Protein AF-A0A812SLV3-F1 (afdb_monomer_lite)

InterPro domains:
  IPR004223 Vitamin B12-dependent methionine synthase, activation domain [PF02965] (1-86)
  IPR004223 Vitamin B12-dependent methionine synthase, activation domain [PS50974] (1-106)
  IPR037010 Vitamin B12-dependent methionine synthase, activation domain superfamily [G3DSA:3.10.196.10] (1-118)
  IPR037010 Vitamin B12-dependent methionine synthase, activation domain superfamily [SSF56507] (2-100)
  IPR050554 Methionine Synthase/Corrinoid [PTHR4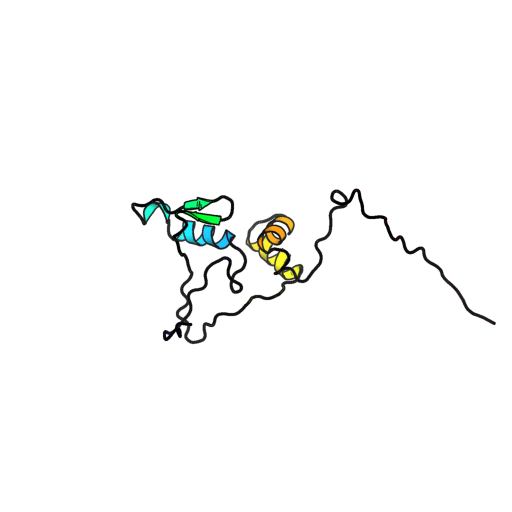5833] (1-103)

Foldseek 3Di:
DDPPPAAWDWDAACDQQHNFLCVVVVVCVVVVQCPPDPDGWDADPLRQTPPNPDDHTDTDRDRPHDDDGPFADEPVVQVVVCVVVVHDDNVVVCVRSDPRRHPDDDPDDPPPDPDDDDPPPDDDDDDDDD

Structure (mmCIF, N/CA/C/O backbone):
data_AF-A0A812SLV3-F1
#
_entry.id   AF-A0A812SLV3-F1
#
loop_
_atom_site.group_PDB
_atom_site.id
_atom_site.type_symbol
_atom_site.label_atom_id
_atom_site.label_alt_id
_atom_site.label_comp_id
_atom_site.label_asym_id
_atom_site.label_entity_id
_atom_site.label_seq_id
_atom_site.pdbx_PDB_ins_code
_atom_site.Cartn_x
_atom_site.Cartn_y
_atom_site.Cartn_z
_atom_site.occupancy
_atom_site.B_iso_or_equiv
_atom_site.auth_seq_id
_atom_site.auth_comp_id
_atom_site.auth_asym_id
_atom_site.auth_atom_id
_atom_site.pdbx_PDB_model_num
ATOM 1 N N . MET A 1 1 ? -1.854 -19.753 17.150 1.00 46.09 1 MET A N 1
ATOM 2 C CA . MET A 1 1 ? -2.304 -18.853 16.064 1.00 46.09 1 MET A CA 1
ATOM 3 C C . MET A 1 1 ? -3.826 -18.773 16.114 1.00 46.09 1 MET A C 1
ATOM 5 O O . MET A 1 1 ? -4.471 -19.814 16.058 1.00 46.09 1 MET A O 1
ATOM 9 N N . LEU A 1 2 ? -4.404 -17.586 16.323 1.00 58.12 2 LEU A N 1
ATOM 10 C CA . LEU A 1 2 ? -5.862 -17.408 16.372 1.00 58.12 2 LEU A CA 1
ATOM 11 C C . LEU A 1 2 ? -6.453 -17.700 14.984 1.00 58.12 2 LEU A C 1
ATOM 13 O O . LEU A 1 2 ? -6.059 -17.069 14.005 1.00 58.12 2 LEU A O 1
ATOM 17 N N . LYS A 1 3 ? -7.381 -18.660 14.881 1.00 68.00 3 LYS A N 1
ATOM 18 C CA . LYS A 1 3 ? -8.131 -18.887 13.638 1.00 68.00 3 LYS A CA 1
ATOM 19 C C . LYS A 1 3 ? -9.093 -17.719 13.440 1.00 68.00 3 LYS A C 1
ATOM 21 O O . LYS A 1 3 ? -9.999 -17.524 14.246 1.00 68.00 3 LYS A O 1
ATOM 26 N N . VAL A 1 4 ? -8.892 -16.957 12.372 1.00 66.25 4 VAL A N 1
ATOM 27 C CA . VAL A 1 4 ? -9.825 -15.926 11.913 1.00 66.25 4 VAL A CA 1
ATOM 28 C C . VAL A 1 4 ? -11.129 -16.617 11.497 1.00 66.25 4 VAL A C 1
ATOM 30 O O . VAL A 1 4 ? -11.176 -17.291 10.475 1.00 66.25 4 VAL A O 1
ATOM 33 N N . LYS A 1 5 ? -12.166 -16.521 12.340 1.00 79.25 5 LYS A N 1
ATOM 34 C CA . LYS A 1 5 ? -13.508 -17.092 12.115 1.00 79.25 5 LYS A CA 1
ATOM 35 C C . LYS A 1 5 ? -14.510 -15.997 11.728 1.00 79.25 5 LYS A C 1
ATOM 37 O O . LYS A 1 5 ? -15.531 -15.835 12.387 1.00 79.25 5 LYS A O 1
ATOM 42 N N . TYR A 1 6 ? -14.194 -15.200 10.716 1.00 87.19 6 TYR A N 1
ATOM 43 C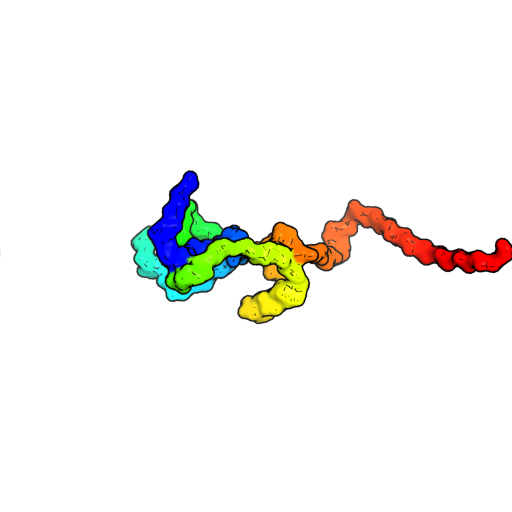 CA . TYR A 1 6 ? -15.122 -14.203 10.180 1.00 87.19 6 TYR A CA 1
ATOM 44 C C . TYR A 1 6 ? -14.968 -14.097 8.661 1.00 87.19 6 TYR A C 1
ATOM 46 O O . TYR A 1 6 ? -13.942 -14.493 8.110 1.00 87.19 6 TYR A O 1
ATOM 54 N N . GLN A 1 7 ? -16.008 -13.599 7.993 1.00 91.69 7 GLN A N 1
ATOM 55 C CA . GLN A 1 7 ? -16.000 -13.356 6.553 1.00 91.69 7 GLN A CA 1
ATOM 56 C C . GLN A 1 7 ? -15.191 -12.097 6.222 1.00 91.69 7 GLN A C 1
ATOM 58 O O . GLN A 1 7 ? -15.356 -11.067 6.874 1.00 91.69 7 GLN A O 1
ATOM 63 N N . GLY A 1 8 ? -14.374 -12.171 5.170 1.00 92.69 8 GLY A N 1
ATOM 64 C CA . GLY A 1 8 ? -13.577 -11.048 4.686 1.00 92.69 8 GLY A CA 1
ATOM 65 C C . GLY A 1 8 ? -12.165 -10.988 5.269 1.00 92.69 8 GLY A C 1
ATOM 66 O O . GLY A 1 8 ? -11.732 -11.866 6.017 1.00 92.69 8 GLY A O 1
ATOM 67 N N . ILE A 1 9 ? -11.428 -9.942 4.897 1.00 94.38 9 ILE A N 1
ATOM 68 C CA . ILE A 1 9 ? -10.037 -9.714 5.315 1.00 94.38 9 ILE A CA 1
ATOM 69 C C . ILE A 1 9 ? -9.802 -8.248 5.665 1.00 94.38 9 ILE A C 1
ATOM 71 O O . ILE A 1 9 ? -10.525 -7.359 5.212 1.00 94.38 9 ILE A O 1
ATOM 75 N N . ARG A 1 10 ? -8.743 -8.006 6.439 1.00 95.44 10 ARG A N 1
ATOM 76 C CA . ARG A 1 10 ? -8.260 -6.664 6.761 1.00 95.44 10 ARG A CA 1
ATOM 77 C C . ARG A 1 10 ? -6.759 -6.489 6.478 1.00 95.44 10 ARG A C 1
ATOM 79 O O . ARG A 1 10 ? -5.960 -6.598 7.409 1.00 95.44 10 ARG A O 1
ATOM 86 N N . PRO A 1 11 ? -6.325 -6.380 5.209 1.00 93.69 11 PRO A N 1
ATOM 87 C CA . PRO A 1 11 ? -4.923 -6.173 4.868 1.00 93.69 11 PRO A CA 1
ATOM 88 C C . PRO A 1 11 ? -4.464 -4.767 5.256 1.00 93.69 11 PRO A C 1
ATOM 90 O O . PRO A 1 11 ? -5.211 -3.796 5.156 1.00 93.69 11 PRO A O 1
ATOM 93 N N . ALA A 1 12 ? -3.213 -4.683 5.694 1.00 94.69 12 ALA A N 1
ATOM 94 C CA . ALA A 1 12 ? -2.562 -3.442 6.078 1.00 94.69 12 ALA A CA 1
ATOM 95 C C . ALA A 1 12 ? -1.397 -3.142 5.117 1.00 94.69 12 ALA A C 1
ATOM 97 O O . ALA A 1 12 ? -0.654 -4.073 4.779 1.00 94.69 12 ALA A O 1
ATOM 98 N N . PRO A 1 13 ? -1.181 -1.876 4.714 1.00 93.75 13 PRO A N 1
ATOM 99 C CA . PRO A 1 13 ? -0.026 -1.515 3.901 1.00 93.75 13 PRO A CA 1
ATOM 100 C C . PRO A 1 13 ? 1.308 -1.805 4.603 1.00 93.75 13 PRO A C 1
ATOM 102 O O . PRO A 1 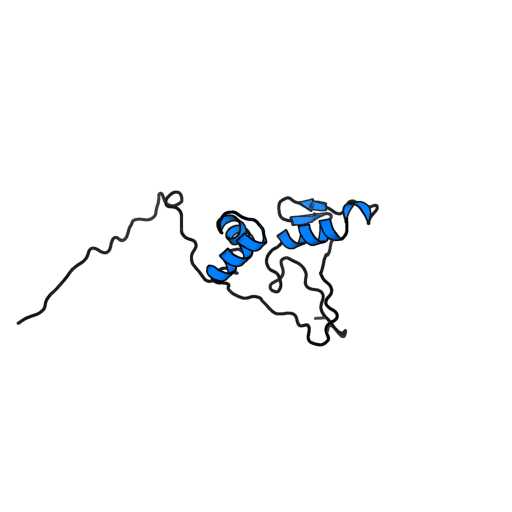13 ? 1.529 -1.423 5.760 1.00 93.75 13 PRO A O 1
ATOM 105 N N . GLY A 1 14 ? 2.224 -2.440 3.880 1.00 90.69 14 GLY A N 1
ATOM 106 C CA . GLY A 1 14 ? 3.490 -2.981 4.369 1.00 90.69 14 GLY A CA 1
ATOM 107 C C . GLY A 1 14 ? 3.545 -4.497 4.508 1.00 90.69 14 GLY A C 1
ATOM 108 O O . GLY A 1 14 ? 4.621 -5.057 4.692 1.00 90.69 14 GLY A O 1
ATOM 109 N N . TYR A 1 15 ? 2.399 -5.175 4.460 1.00 92.19 15 TYR A N 1
ATOM 110 C CA . TYR A 1 15 ? 2.350 -6.637 4.505 1.00 92.19 15 TYR A CA 1
ATOM 111 C C . TYR A 1 15 ? 2.536 -7.233 3.104 1.00 92.19 15 TYR A C 1
ATOM 113 O O . TYR A 1 15 ? 2.340 -6.534 2.114 1.00 92.19 15 TYR A O 1
ATOM 121 N N . PRO A 1 16 ? 2.830 -8.541 2.974 1.00 91.56 16 PRO A N 1
ATOM 122 C CA . PRO A 1 16 ? 3.043 -9.169 1.666 1.00 91.56 16 PRO A CA 1
ATOM 123 C C . PRO A 1 16 ? 1.884 -9.017 0.667 1.00 91.56 16 PRO A C 1
ATOM 125 O O . PRO A 1 16 ? 2.109 -9.117 -0.535 1.00 91.56 16 PRO A O 1
ATOM 128 N N . SER A 1 17 ? 0.655 -8.791 1.146 1.00 91.44 17 SER A N 1
ATOM 129 C CA . SER A 1 17 ? -0.521 -8.515 0.309 1.00 91.44 17 SER A CA 1
ATOM 130 C C . SER A 1 17 ? -0.551 -7.100 -0.269 1.00 91.44 17 SER A C 1
ATOM 132 O O . SER A 1 17 ? -1.262 -6.854 -1.235 1.00 91.44 17 SER A O 1
ATOM 134 N N . GLN A 1 18 ? 0.177 -6.163 0.340 1.00 90.25 18 GLN A N 1
ATOM 135 C CA . GLN A 1 18 ? 0.255 -4.762 -0.062 1.00 90.25 18 GLN A CA 1
ATOM 136 C C . GLN A 1 18 ? 1.602 -4.189 0.414 1.00 90.25 18 GLN A C 1
ATOM 138 O O . GLN A 1 18 ? 1.646 -3.555 1.465 1.00 90.25 18 GLN A O 1
ATOM 143 N N . PRO A 1 19 ? 2.713 -4.449 -0.296 1.00 93.12 19 PRO A N 1
ATOM 144 C CA . PRO A 1 19 ? 4.058 -4.163 0.213 1.00 93.12 19 PRO A CA 1
ATOM 145 C C . PRO A 1 19 ? 4.388 -2.665 0.304 1.00 93.12 19 PRO A C 1
ATOM 147 O O . PRO A 1 19 ? 5.222 -2.274 1.114 1.00 93.12 19 PRO A O 1
ATOM 150 N N . ASP A 1 20 ? 3.724 -1.814 -0.483 1.00 94.31 20 ASP A N 1
ATOM 151 C CA . ASP A 1 20 ? 3.981 -0.373 -0.479 1.00 94.31 20 ASP A CA 1
ATOM 152 C C . ASP A 1 20 ? 3.372 0.303 0.764 1.00 94.31 20 ASP A C 1
ATOM 154 O O . ASP A 1 20 ? 2.153 0.442 0.900 1.00 94.31 20 ASP A O 1
ATOM 158 N N . HIS A 1 21 ? 4.228 0.754 1.683 1.00 94.19 21 HIS A N 1
ATOM 159 C CA . HIS A 1 21 ? 3.808 1.462 2.892 1.00 94.19 21 HIS A CA 1
ATOM 160 C C . HIS A 1 21 ? 3.186 2.839 2.623 1.00 94.19 21 HIS A C 1
ATOM 162 O O . HIS A 1 21 ? 2.451 3.335 3.485 1.00 94.19 21 HIS A O 1
ATOM 168 N N . ARG A 1 22 ? 3.444 3.449 1.459 1.00 94.69 22 ARG A N 1
ATOM 169 C CA . ARG A 1 22 ? 2.942 4.789 1.111 1.00 94.69 22 ARG A CA 1
ATOM 170 C C . ARG A 1 22 ? 1.427 4.844 0.996 1.00 94.69 22 ARG A C 1
ATOM 172 O O . ARG A 1 22 ? 0.844 5.906 1.172 1.00 94.69 22 ARG A O 1
ATOM 179 N N . GLU A 1 23 ? 0.776 3.708 0.769 1.00 95.12 23 GLU A N 1
ATOM 180 C CA . GLU A 1 23 ? -0.688 3.602 0.718 1.00 95.12 23 GLU A CA 1
ATOM 181 C C . GLU A 1 23 ? -1.363 3.994 2.045 1.00 95.12 23 GLU A C 1
ATOM 183 O O . GLU A 1 23 ? -2.542 4.348 2.067 1.00 95.12 23 GLU A O 1
ATOM 188 N N . LYS A 1 24 ? -0.616 4.026 3.161 1.00 94.81 24 LYS A N 1
ATOM 189 C CA . LYS A 1 24 ? -1.112 4.635 4.405 1.00 94.81 24 LYS A CA 1
ATOM 190 C C . LYS A 1 24 ? -1.442 6.109 4.225 1.00 94.81 24 LYS A C 1
ATOM 192 O O . LYS A 1 24 ? -2.373 6.578 4.857 1.00 94.81 24 LYS A O 1
ATOM 197 N N . LYS A 1 25 ? -0.735 6.840 3.361 1.00 94.38 25 LYS A N 1
ATOM 198 C CA . LYS A 1 25 ? -1.050 8.249 3.112 1.00 94.38 25 LYS A CA 1
ATOM 199 C C . LYS A 1 25 ? -2.454 8.411 2.551 1.00 94.38 25 LYS A C 1
ATOM 201 O O . LYS A 1 25 ? -3.219 9.203 3.077 1.00 94.38 25 LYS A O 1
ATOM 206 N N . THR A 1 26 ? -2.815 7.577 1.580 1.00 93.75 26 THR A N 1
ATOM 207 C CA . THR A 1 26 ? -4.161 7.538 1.006 1.00 93.75 26 THR A CA 1
ATOM 208 C C . THR A 1 26 ? -5.217 7.237 2.066 1.00 93.75 26 THR A C 1
ATOM 210 O O . THR A 1 26 ? -6.243 7.905 2.102 1.00 93.75 26 THR A O 1
ATOM 213 N N . LEU A 1 27 ? -4.960 6.279 2.966 1.00 93.25 27 LEU A N 1
ATOM 214 C CA . LEU A 1 27 ? -5.836 6.006 4.113 1.00 93.25 27 LEU A CA 1
ATOM 215 C C . LEU A 1 27 ? -5.967 7.222 5.042 1.00 93.25 27 LEU A C 1
ATOM 217 O O . LEU A 1 27 ? -7.074 7.547 5.459 1.00 93.25 27 LEU A O 1
ATOM 221 N N . TRP A 1 28 ? -4.852 7.888 5.351 1.00 93.38 28 TRP A N 1
ATOM 222 C CA . TRP A 1 28 ? -4.823 9.075 6.209 1.00 93.38 28 TRP A CA 1
ATOM 223 C C . TRP A 1 28 ? -5.622 10.232 5.620 1.00 93.38 28 TRP A C 1
ATOM 225 O O . TRP A 1 28 ? -6.402 10.858 6.335 1.00 93.38 28 TRP A O 1
ATOM 235 N N . ASP A 1 29 ? -5.442 10.480 4.324 1.00 92.81 29 ASP A N 1
ATOM 236 C CA . ASP A 1 29 ? -6.104 11.561 3.600 1.00 92.81 29 ASP A CA 1
ATOM 237 C C . ASP A 1 29 ? -7.601 11.279 3.438 1.00 92.81 29 ASP A C 1
ATOM 239 O O . ASP A 1 29 ? -8.419 12.169 3.644 1.00 92.81 29 ASP A O 1
ATOM 243 N N . LEU A 1 30 ? -7.972 10.030 3.131 1.00 93.81 30 LEU A N 1
ATOM 244 C CA . LEU A 1 30 ? -9.368 9.625 2.955 1.00 93.81 30 LEU A CA 1
ATOM 245 C C . LEU A 1 30 ? -10.171 9.691 4.258 1.00 93.81 30 LEU A C 1
ATOM 247 O O . LEU A 1 30 ? -11.340 10.064 4.243 1.00 93.81 30 LEU A O 1
ATOM 251 N N . LEU A 1 31 ? -9.567 9.264 5.367 1.00 92.56 31 LEU A N 1
ATOM 252 C CA . LEU A 1 31 ? -10.231 9.222 6.669 1.00 92.56 31 LEU A CA 1
ATOM 253 C C . LEU A 1 31 ? -10.095 10.536 7.442 1.00 92.56 31 LEU A C 1
ATOM 255 O O . LEU A 1 31 ? -10.701 10.667 8.499 1.00 92.56 31 LEU A O 1
ATOM 259 N N . GLU A 1 32 ? -9.294 11.481 6.945 1.00 91.62 32 GLU A N 1
ATOM 260 C CA . GLU A 1 32 ? -8.948 12.715 7.652 1.00 91.62 32 GLU A CA 1
ATOM 261 C C . GLU A 1 32 ? -8.496 12.423 9.094 1.00 91.62 32 GLU A C 1
ATOM 263 O O . GLU A 1 32 ? -8.998 13.007 10.053 1.00 91.62 32 GLU A O 1
ATOM 268 N N . VAL A 1 33 ? -7.564 11.472 9.246 1.00 89.94 33 VAL A N 1
ATOM 269 C CA . VAL A 1 33 ? -7.208 10.852 10.540 1.00 89.94 33 VAL A CA 1
ATOM 270 C C . VAL A 1 33 ? -6.862 11.875 11.621 1.00 89.94 33 VAL A C 1
ATOM 272 O O . VAL A 1 33 ? -7.259 11.695 12.769 1.00 89.94 33 VAL A O 1
ATOM 275 N N . ASP A 1 34 ? -6.211 12.980 11.251 1.00 82.25 34 ASP A N 1
ATOM 276 C CA . ASP A 1 34 ? -5.854 14.072 12.167 1.00 82.25 34 ASP A CA 1
ATOM 277 C C . ASP A 1 34 ? -7.069 14.711 12.871 1.00 82.25 34 ASP A C 1
ATOM 279 O O . ASP A 1 34 ? -6.907 15.398 13.879 1.00 82.25 34 ASP A O 1
ATOM 283 N N . LYS A 1 35 ? -8.283 14.513 12.342 1.00 87.00 35 LYS A N 1
ATOM 284 C CA . LYS A 1 35 ? -9.547 15.032 12.887 1.00 87.00 35 LYS A CA 1
ATOM 285 C C . LYS A 1 35 ? -10.353 13.988 13.660 1.00 87.00 35 LYS A C 1
ATOM 287 O O . LYS A 1 35 ? -11.349 14.348 14.282 1.00 87.00 35 LYS A O 1
ATOM 292 N N . LEU A 1 36 ? -9.980 12.710 13.583 1.00 84.81 36 LEU A N 1
ATOM 293 C CA . LEU A 1 36 ? -10.789 11.608 14.114 1.00 84.81 36 LEU A CA 1
ATOM 294 C C . LEU A 1 36 ? -10.539 11.316 15.593 1.00 84.81 36 LEU A C 1
ATOM 296 O O . LEU A 1 36 ? -11.402 10.727 16.244 1.00 84.81 36 LEU A O 1
ATOM 300 N N . THR A 1 37 ? -9.370 11.673 16.119 1.00 77.81 37 THR A N 1
ATOM 301 C CA . THR A 1 37 ? -8.948 11.280 17.466 1.00 77.81 37 THR A CA 1
ATOM 302 C C . THR A 1 37 ? -8.377 12.460 18.241 1.00 77.81 37 THR A C 1
ATOM 304 O O . THR A 1 37 ? -7.638 13.276 17.695 1.00 77.81 37 THR A O 1
ATOM 307 N N . ASP A 1 38 ? -8.682 12.522 19.540 1.00 76.38 38 ASP A N 1
ATOM 308 C CA . ASP A 1 38 ? -8.095 13.514 20.453 1.00 76.38 38 ASP A CA 1
ATOM 309 C C . ASP A 1 38 ? -6.575 13.305 20.612 1.00 76.38 38 ASP A C 1
ATOM 311 O O . ASP A 1 38 ? -5.806 14.252 20.790 1.00 76.38 38 ASP A O 1
ATOM 315 N N . GLU A 1 39 ? -6.123 12.052 20.500 1.00 74.12 39 GLU A N 1
ATOM 316 C CA . GLU A 1 39 ? -4.710 11.702 20.366 1.00 74.12 39 GLU A CA 1
ATOM 317 C C . GLU A 1 39 ? -4.254 11.876 18.914 1.00 74.12 39 GLU A C 1
ATOM 319 O O . GLU A 1 39 ? -4.886 11.379 17.985 1.00 74.12 39 GLU A O 1
ATOM 324 N N . LYS A 1 40 ? -3.129 12.562 18.693 1.00 80.81 40 LYS A N 1
ATOM 325 C CA . LYS A 1 40 ? -2.637 12.868 17.342 1.00 80.81 40 LYS A CA 1
ATOM 326 C C . LYS A 1 40 ? -1.974 11.652 16.689 1.00 80.81 40 LYS A C 1
ATOM 328 O O . LYS A 1 40 ? -0.766 11.448 16.830 1.00 80.81 40 LYS A O 1
ATOM 333 N N . LEU A 1 41 ? -2.759 10.872 15.949 1.00 91.12 41 LEU A N 1
ATOM 334 C CA . LEU A 1 41 ? -2.253 9.830 15.058 1.00 91.12 41 LEU A CA 1
ATOM 335 C C . LEU A 1 41 ? -1.538 10.462 13.863 1.00 91.12 41 LEU A C 1
ATOM 337 O O . LEU A 1 41 ? -2.139 11.204 13.098 1.00 91.12 41 LEU A O 1
ATOM 341 N N . SER A 1 42 ? -0.265 10.135 13.660 1.00 91.38 42 SER A N 1
ATOM 342 C CA . SER A 1 42 ? 0.545 10.724 12.586 1.00 91.38 42 SER A CA 1
ATOM 343 C C . SER A 1 42 ? 1.386 9.685 11.852 1.00 91.38 42 SER A C 1
ATOM 345 O O . SER A 1 42 ? 1.601 8.571 12.338 1.00 91.38 42 SER A O 1
ATOM 347 N N . LEU A 1 43 ? 1.853 10.056 10.659 1.00 93.75 43 LEU A N 1
ATOM 348 C CA . LEU A 1 43 ? 2.796 9.273 9.869 1.00 93.75 43 LEU A CA 1
ATOM 349 C C . LEU A 1 43 ? 4.170 9.945 9.877 1.00 93.75 43 LEU A C 1
ATOM 351 O O . LEU A 1 43 ? 4.279 11.150 9.659 1.00 93.75 43 LEU A O 1
ATOM 355 N N . THR A 1 44 ? 5.222 9.159 10.092 1.00 94.50 44 THR A N 1
ATOM 356 C CA . THR A 1 44 ? 6.602 9.606 9.863 1.00 94.50 44 THR A CA 1
ATOM 357 C C . THR A 1 44 ? 6.886 9.746 8.363 1.00 94.50 44 THR A C 1
ATOM 359 O O . THR A 1 44 ? 6.126 9.260 7.524 1.00 94.50 44 THR A O 1
ATOM 362 N N . GLU A 1 45 ? 8.039 10.314 8.002 1.00 92.62 45 GLU A N 1
ATOM 363 C CA . GLU A 1 45 ? 8.521 10.358 6.608 1.00 92.62 45 GLU A CA 1
ATOM 364 C C . GLU A 1 45 ? 8.657 8.961 5.971 1.00 92.62 45 GLU A C 1
ATOM 366 O O . GLU A 1 45 ? 8.535 8.795 4.759 1.00 92.62 45 GLU A O 1
ATOM 371 N N . SER A 1 46 ? 8.876 7.935 6.800 1.00 92.44 46 SER A N 1
ATOM 372 C CA . SER A 1 46 ? 8.923 6.526 6.401 1.00 92.44 46 SER A CA 1
ATOM 373 C C . SER A 1 46 ? 7.555 5.825 6.417 1.00 92.44 46 SER A C 1
ATOM 375 O O . SER A 1 46 ? 7.491 4.608 6.243 1.00 92.44 46 SER A O 1
ATOM 377 N N . TYR A 1 47 ? 6.458 6.561 6.627 1.00 94.25 47 TYR A N 1
ATOM 378 C CA . TYR A 1 47 ? 5.091 6.043 6.769 1.00 94.25 47 TYR A CA 1
ATOM 379 C C . TYR A 1 47 ? 4.917 5.052 7.934 1.00 94.25 47 TYR A C 1
ATOM 381 O O . TYR A 1 47 ? 4.069 4.151 7.894 1.00 94.25 47 TYR A O 1
ATOM 389 N N . MET A 1 48 ? 5.708 5.191 8.998 1.00 93.69 48 MET A N 1
ATOM 390 C CA . MET A 1 48 ? 5.430 4.517 10.268 1.00 93.69 48 MET A CA 1
ATOM 391 C C . MET A 1 48 ? 4.355 5.289 11.030 1.00 93.69 48 MET A C 1
ATOM 393 O O . MET A 1 48 ? 4.320 6.514 10.976 1.00 93.69 48 MET A O 1
ATOM 397 N N . MET A 1 49 ? 3.477 4.570 11.727 1.00 93.81 49 MET A N 1
ATOM 398 C CA . MET A 1 49 ? 2.408 5.182 12.516 1.00 93.81 49 MET A CA 1
ATOM 399 C C . MET A 1 49 ? 2.930 5.586 13.894 1.00 93.81 49 MET A C 1
ATOM 401 O O . MET A 1 49 ? 3.651 4.814 14.531 1.00 93.81 49 MET A O 1
ATOM 405 N N . MET A 1 50 ? 2.533 6.772 14.347 1.00 92.62 50 MET A N 1
ATOM 406 C CA . MET A 1 50 ? 2.799 7.295 15.683 1.00 92.62 50 MET A CA 1
ATOM 407 C C . MET A 1 50 ? 1.469 7.568 16.400 1.00 92.62 50 MET A C 1
ATOM 409 O O . MET A 1 50 ? 0.620 8.231 15.803 1.00 92.62 50 MET A O 1
ATOM 413 N N . PRO A 1 51 ? 1.281 7.095 17.651 1.00 92.00 51 PRO A N 1
ATOM 414 C CA . PRO A 1 51 ? 2.215 6.296 18.458 1.00 92.00 51 PRO A CA 1
ATOM 415 C C . PRO A 1 51 ? 2.471 4.896 17.874 1.00 92.00 51 PRO A C 1
ATOM 417 O O . PRO A 1 51 ? 1.681 4.387 17.085 1.00 92.00 51 PRO A O 1
ATOM 420 N N . SER A 1 52 ? 3.572 4.249 18.271 1.00 89.19 52 SER A N 1
ATOM 421 C CA . SER A 1 52 ? 3.973 2.938 17.724 1.00 89.19 52 SER A CA 1
ATOM 422 C C . SER A 1 52 ? 2.953 1.824 17.986 1.00 89.19 52 SER A C 1
ATOM 424 O O . SER A 1 52 ? 2.869 0.869 17.215 1.00 89.19 52 SER A O 1
ATOM 426 N N . ALA A 1 53 ? 2.141 1.962 19.036 1.00 91.62 53 ALA A N 1
ATOM 427 C CA . ALA A 1 53 ? 1.020 1.083 19.356 1.00 91.62 53 ALA A CA 1
ATOM 428 C C . ALA A 1 53 ? -0.227 1.382 18.496 1.00 91.62 53 ALA A C 1
ATOM 430 O O . ALA A 1 53 ? -1.333 1.495 19.017 1.00 91.62 53 ALA A O 1
ATOM 431 N N . SER A 1 54 ? -0.050 1.507 17.178 1.00 91.25 54 SER A N 1
ATOM 432 C CA . SER A 1 54 ? -1.121 1.828 16.226 1.00 91.25 54 SER A CA 1
ATOM 433 C C . SER A 1 54 ? -1.257 0.764 15.141 1.00 91.25 54 SER A C 1
ATOM 435 O O . SER A 1 54 ? -0.280 0.131 14.737 1.00 91.25 54 SER A O 1
ATOM 437 N N . VAL A 1 55 ? -2.479 0.589 14.630 1.00 91.88 55 VAL A N 1
ATOM 438 C CA . VAL A 1 55 ? -2.797 -0.326 13.525 1.00 91.88 55 VAL A CA 1
ATOM 439 C C . VAL A 1 55 ? -3.735 0.374 12.544 1.00 91.88 55 VAL A C 1
ATOM 441 O O . VAL A 1 55 ? -4.699 1.008 12.956 1.00 91.88 55 VAL A O 1
ATOM 444 N N . SER A 1 56 ? -3.487 0.215 11.245 1.00 92.75 56 SER A N 1
ATOM 445 C CA . SER A 1 56 ? -4.399 0.625 10.171 1.00 92.75 56 SER A CA 1
ATOM 446 C C . SER A 1 56 ? -4.572 -0.519 9.176 1.00 92.75 56 SER A C 1
ATOM 448 O O . SER A 1 56 ? -3.660 -1.327 8.989 1.00 92.75 56 SER A O 1
ATOM 450 N N . ALA A 1 57 ? -5.753 -0.622 8.570 1.00 93.69 57 ALA A N 1
ATOM 451 C CA . ALA A 1 57 ? -6.061 -1.644 7.578 1.00 93.69 57 ALA A CA 1
ATOM 452 C C . ALA A 1 57 ? -7.226 -1.210 6.682 1.00 93.69 57 ALA A C 1
ATOM 454 O O . ALA A 1 57 ? -8.111 -0.472 7.112 1.00 93.69 57 ALA A O 1
ATOM 455 N N . LEU A 1 58 ? -7.248 -1.732 5.458 1.00 94.06 58 LEU A N 1
ATOM 456 C CA . LEU A 1 58 ? -8.431 -1.730 4.599 1.00 94.06 58 LEU A CA 1
ATOM 457 C C . LEU A 1 58 ? -9.334 -2.894 5.000 1.00 94.06 58 LEU A C 1
ATOM 459 O O . LEU A 1 58 ? -8.821 -3.932 5.400 1.00 94.06 58 LEU A O 1
ATOM 463 N N . VAL A 1 59 ? -10.655 -2.765 4.873 1.00 94.38 59 VAL A N 1
ATOM 464 C CA . VAL A 1 59 ? -11.600 -3.852 5.181 1.00 94.38 59 VAL A CA 1
ATOM 465 C C . VAL A 1 59 ? -12.283 -4.315 3.900 1.00 94.38 59 VAL A C 1
ATOM 467 O O . VAL A 1 59 ? -12.977 -3.541 3.247 1.00 94.38 59 VAL A O 1
ATOM 470 N N . PHE A 1 60 ? -12.119 -5.593 3.559 1.00 95.19 60 PHE A N 1
ATOM 471 C CA . PHE A 1 60 ? -12.779 -6.224 2.416 1.00 95.19 60 PHE A CA 1
ATOM 472 C C . PHE A 1 60 ? -13.807 -7.239 2.910 1.00 95.19 60 PHE A C 1
ATOM 474 O O . PHE A 1 60 ? -13.444 -8.238 3.527 1.00 95.19 60 PHE A O 1
ATOM 481 N N . ALA A 1 61 ? -15.085 -7.008 2.604 1.00 95.88 61 ALA A N 1
ATOM 482 C CA . ALA A 1 61 ? -16.198 -7.856 3.046 1.00 95.88 61 ALA A CA 1
ATOM 483 C C . ALA A 1 61 ? -16.499 -9.048 2.112 1.00 95.88 61 ALA A C 1
ATOM 485 O O . ALA A 1 61 ? -17.343 -9.889 2.430 1.00 95.88 61 ALA A O 1
ATOM 486 N N . HIS A 1 62 ? -15.836 -9.126 0.953 1.00 96.12 62 HIS A N 1
ATOM 487 C CA . HIS A 1 62 ? -16.125 -10.142 -0.059 1.00 96.12 62 HIS A CA 1
ATOM 488 C C . HIS A 1 62 ? -15.878 -11.566 0.490 1.00 96.12 62 HIS A C 1
ATOM 490 O O . HIS A 1 62 ? -14.820 -11.808 1.080 1.00 96.12 62 HIS A O 1
ATOM 496 N N . PRO A 1 63 ? -16.807 -12.526 0.297 1.00 94.44 63 PRO A N 1
ATOM 497 C CA . PRO A 1 63 ? -16.709 -13.865 0.887 1.00 94.44 63 PRO A CA 1
ATOM 498 C C . PRO A 1 63 ? -15.514 -14.672 0.379 1.00 94.44 63 PRO A C 1
ATOM 500 O O . PRO A 1 63 ? -14.985 -15.494 1.124 1.00 94.44 63 PRO A O 1
ATOM 503 N N . GLU A 1 64 ? -15.032 -14.387 -0.833 1.00 93.94 64 GLU A N 1
ATOM 504 C CA . GLU A 1 64 ? -13.810 -14.978 -1.403 1.00 93.94 64 GLU A CA 1
ATOM 505 C C . GLU A 1 64 ? -12.546 -14.139 -1.192 1.00 93.94 64 GLU A C 1
ATOM 507 O O . GLU A 1 64 ? -11.491 -14.469 -1.724 1.00 93.94 64 GLU A O 1
ATOM 512 N N . ALA A 1 65 ? -12.603 -13.054 -0.415 1.00 94.31 65 ALA A N 1
ATOM 513 C CA . ALA A 1 65 ? -11.385 -12.320 -0.100 1.00 94.31 65 ALA A CA 1
ATOM 514 C C . ALA A 1 65 ? -10.460 -13.190 0.765 1.00 94.31 65 ALA A C 1
ATOM 516 O O . ALA A 1 65 ? -10.878 -13.770 1.775 1.00 94.31 65 ALA A O 1
ATOM 517 N N . ARG A 1 66 ? -9.194 -13.299 0.364 1.00 92.25 66 ARG A N 1
ATOM 518 C CA . ARG A 1 66 ? -8.158 -14.067 1.063 1.00 92.25 66 ARG A CA 1
ATOM 519 C C . ARG A 1 66 ? -6.884 -13.240 1.124 1.00 92.25 66 ARG A C 1
ATOM 521 O O . ARG A 1 66 ? -6.606 -12.449 0.227 1.00 92.25 66 ARG A O 1
ATOM 528 N N . TYR A 1 67 ? -6.098 -13.444 2.174 1.00 92.81 67 TYR A N 1
ATOM 529 C CA . TYR A 1 67 ? -4.734 -12.935 2.203 1.00 92.81 67 TYR A CA 1
ATOM 530 C C . TYR A 1 67 ? -3.899 -13.704 1.178 1.00 92.81 67 TYR A C 1
ATOM 532 O O . TYR A 1 67 ? -3.879 -14.933 1.199 1.00 92.81 67 TYR A O 1
ATOM 540 N N . PHE A 1 68 ? -3.202 -12.982 0.310 1.00 94.00 68 PHE A N 1
ATOM 541 C CA . PHE A 1 68 ? -2.221 -13.535 -0.618 1.00 94.00 68 PHE A CA 1
ATOM 542 C C . PHE A 1 68 ? -0.966 -12.662 -0.597 1.00 94.00 68 PHE A C 1
ATOM 544 O O . PHE A 1 68 ? -1.017 -11.519 -0.149 1.00 94.00 68 PHE A O 1
ATOM 551 N N . SER A 1 69 ? 0.167 -13.202 -1.041 1.00 93.50 69 SER A N 1
ATOM 552 C CA . SER A 1 69 ? 1.371 -12.403 -1.267 1.00 93.50 69 SER A CA 1
ATOM 553 C C . SER A 1 69 ? 1.419 -11.977 -2.727 1.00 93.50 69 SER A C 1
ATOM 555 O O . SER A 1 69 ? 1.164 -12.801 -3.602 1.00 93.50 69 SER A O 1
ATOM 557 N N . VAL A 1 70 ? 1.766 -10.714 -2.979 1.00 93.38 70 VAL A N 1
ATOM 558 C CA . VAL A 1 70 ? 1.972 -10.193 -4.340 1.00 93.38 70 VAL A CA 1
ATOM 559 C C . VAL A 1 70 ? 3.106 -10.937 -5.057 1.00 93.38 70 VAL A C 1
ATOM 561 O O . VAL A 1 70 ? 3.042 -11.117 -6.267 1.00 93.38 70 VAL A O 1
ATOM 564 N N . GLY A 1 71 ? 4.106 -11.425 -4.315 1.00 93.31 71 GLY A N 1
ATOM 565 C CA . GLY A 1 71 ? 5.289 -12.056 -4.893 1.00 93.31 71 GLY A CA 1
ATOM 566 C C . GLY A 1 71 ? 6.199 -11.045 -5.592 1.00 93.31 71 GLY A C 1
ATOM 567 O O . GLY A 1 71 ? 6.211 -9.864 -5.243 1.00 93.31 71 GLY A O 1
ATOM 568 N N . GLN A 1 72 ? 6.984 -11.535 -6.551 1.00 95.81 72 GLN A N 1
ATOM 569 C CA . GLN A 1 72 ? 7.868 -10.696 -7.351 1.00 95.81 72 GLN A CA 1
ATOM 570 C C . GLN A 1 72 ? 7.110 -10.021 -8.500 1.00 95.81 72 GLN A C 1
ATOM 572 O O . GLN A 1 72 ? 6.281 -10.655 -9.151 1.00 95.81 72 GLN A O 1
ATO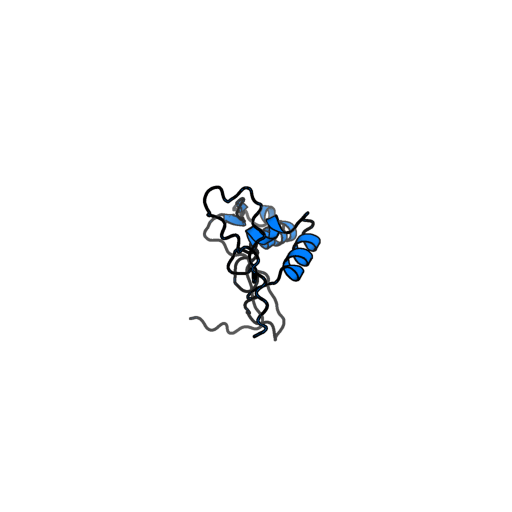M 577 N N . VAL A 1 73 ? 7.428 -8.754 -8.766 1.00 95.38 73 VAL A N 1
ATOM 578 C CA . VAL A 1 73 ? 6.859 -7.952 -9.858 1.00 95.38 73 VAL A CA 1
ATOM 579 C C . VAL A 1 73 ? 7.934 -7.564 -10.870 1.00 95.38 73 VAL A C 1
ATOM 581 O O . VAL A 1 73 ? 9.087 -7.309 -10.511 1.00 95.38 73 VAL A O 1
ATOM 584 N N . ASN A 1 74 ? 7.546 -7.504 -12.141 1.00 95.44 74 ASN A N 1
ATOM 585 C CA . ASN A 1 74 ? 8.428 -7.134 -13.244 1.00 95.44 74 ASN A CA 1
ATOM 586 C C . ASN A 1 74 ? 8.397 -5.624 -13.523 1.00 95.44 74 ASN A C 1
ATOM 588 O O . ASN A 1 74 ? 7.556 -4.884 -13.008 1.00 95.44 74 ASN A O 1
ATOM 592 N N . VAL A 1 75 ? 9.348 -5.169 -14.341 1.00 94.75 75 VAL A N 1
ATOM 593 C CA . VAL A 1 75 ? 9.565 -3.746 -14.648 1.00 94.75 75 VAL A CA 1
ATOM 594 C C . VAL A 1 75 ? 8.347 -3.069 -15.279 1.00 94.75 75 VAL A C 1
ATOM 596 O O . VAL A 1 75 ? 8.067 -1.912 -14.983 1.00 94.75 75 VAL A O 1
ATOM 599 N N . ASP A 1 76 ? 7.583 -3.790 -16.096 1.00 95.94 76 ASP A N 1
ATOM 600 C CA . ASP A 1 76 ? 6.350 -3.313 -16.724 1.00 95.94 76 ASP A CA 1
ATOM 601 C C . ASP A 1 76 ? 5.274 -2.980 -15.679 1.00 95.94 76 ASP A C 1
ATOM 603 O O . ASP A 1 76 ? 4.641 -1.922 -15.736 1.00 95.94 76 ASP A O 1
ATOM 607 N N . GLN A 1 77 ? 5.116 -3.837 -14.667 1.00 96.75 77 GLN A N 1
ATOM 608 C CA . GLN A 1 77 ? 4.189 -3.601 -13.564 1.00 96.75 77 GLN A CA 1
ATOM 609 C C . GLN A 1 77 ? 4.646 -2.437 -12.677 1.00 96.75 77 GLN A C 1
ATOM 611 O O . GLN A 1 77 ? 3.810 -1.633 -12.251 1.00 96.75 77 GLN A O 1
ATOM 616 N N . VAL A 1 78 ? 5.952 -2.325 -12.418 1.00 96.44 78 VAL A N 1
ATOM 617 C CA . VAL A 1 78 ? 6.531 -1.212 -11.648 1.00 96.44 78 VAL A CA 1
ATOM 618 C C . VAL A 1 78 ? 6.322 0.113 -12.372 1.00 96.44 78 VAL A C 1
ATOM 620 O O . VAL A 1 78 ? 5.835 1.061 -11.758 1.00 96.44 78 VAL A O 1
ATOM 623 N N . GLN A 1 79 ? 6.605 0.167 -13.674 1.00 96.31 79 GLN A N 1
ATOM 624 C CA . GLN A 1 79 ? 6.389 1.355 -14.495 1.00 96.31 79 GLN A CA 1
ATOM 625 C C . GLN A 1 79 ? 4.915 1.768 -14.500 1.00 96.31 79 GLN A C 1
ATOM 627 O O . GLN A 1 79 ? 4.585 2.908 -14.180 1.00 96.31 79 GLN A O 1
ATOM 632 N N . SER A 1 80 ? 4.018 0.817 -14.761 1.00 97.62 80 SER A N 1
ATOM 633 C CA . SER A 1 80 ? 2.578 1.070 -14.753 1.00 97.62 80 SER A CA 1
ATOM 634 C C . SER A 1 80 ? 2.077 1.567 -13.388 1.00 97.62 80 SER A C 1
ATOM 636 O O . SER A 1 80 ? 1.151 2.378 -13.310 1.00 97.62 80 SER A O 1
ATOM 638 N N . TYR A 1 81 ? 2.665 1.088 -12.287 1.00 96.56 81 TYR A N 1
ATOM 639 C CA . TYR A 1 81 ? 2.315 1.553 -10.947 1.00 96.56 81 TYR A CA 1
ATOM 640 C C . TYR A 1 81 ? 2.862 2.953 -10.651 1.00 96.56 81 TYR A C 1
ATOM 642 O O . TYR A 1 81 ? 2.112 3.779 -10.133 1.00 96.56 81 TYR A O 1
ATOM 650 N N . ALA A 1 82 ? 4.106 3.247 -11.032 1.00 96.12 82 ALA A N 1
ATOM 651 C CA . ALA A 1 82 ? 4.704 4.572 -10.886 1.00 96.12 82 ALA A CA 1
ATOM 652 C C . ALA A 1 82 ? 3.895 5.646 -11.636 1.00 96.12 82 ALA A C 1
ATOM 654 O O . ALA A 1 82 ? 3.561 6.683 -11.060 1.00 96.12 82 ALA A O 1
ATOM 655 N N . GLU A 1 83 ? 3.465 5.351 -12.867 1.00 96.75 83 GLU A N 1
ATOM 656 C CA . GLU A 1 83 ? 2.595 6.229 -13.662 1.00 96.75 83 GLU A CA 1
ATOM 657 C C . GLU A 1 83 ? 1.260 6.510 -12.953 1.00 96.75 83 GLU A C 1
ATOM 659 O O . GLU A 1 83 ? 0.851 7.665 -12.832 1.00 96.75 83 GLU A O 1
ATOM 664 N N . ARG A 1 84 ? 0.597 5.479 -12.403 1.00 96.31 84 ARG A N 1
ATOM 665 C CA . ARG A 1 84 ? -0.650 5.653 -11.629 1.00 96.31 84 ARG A CA 1
ATOM 666 C C . ARG A 1 84 ? -0.458 6.455 -10.345 1.00 96.31 84 ARG A C 1
ATOM 668 O O . ARG A 1 84 ? -1.409 7.081 -9.880 1.00 96.31 84 ARG A O 1
ATOM 675 N N . ARG A 1 85 ? 0.743 6.429 -9.766 1.00 93.56 85 ARG A N 1
ATOM 676 C CA . ARG A 1 85 ? 1.112 7.258 -8.611 1.00 93.56 85 ARG A CA 1
ATOM 677 C C . ARG A 1 85 ? 1.496 8.692 -8.997 1.00 93.56 85 ARG A C 1
ATOM 679 O O . ARG A 1 85 ? 1.662 9.514 -8.100 1.00 93.56 85 ARG A O 1
ATOM 686 N N . GLY A 1 86 ? 1.625 8.996 -10.291 1.00 94.81 86 GLY A N 1
ATOM 687 C CA . GLY A 1 86 ? 2.068 10.301 -10.786 1.00 94.81 86 GLY A CA 1
ATOM 688 C C . GLY A 1 86 ? 3.577 10.532 -10.655 1.00 94.81 86 GLY A C 1
ATOM 689 O O . GLY A 1 86 ? 4.019 11.678 -10.601 1.00 94.81 86 GLY A O 1
ATOM 690 N N . GLU A 1 87 ? 4.375 9.467 -10.567 1.00 93.62 87 GLU A N 1
ATOM 691 C CA . GLU A 1 87 ? 5.834 9.550 -10.481 1.00 93.62 87 GLU A CA 1
ATOM 692 C C . GLU A 1 87 ? 6.464 9.665 -11.877 1.00 93.62 87 GLU A C 1
ATOM 694 O O . GLU A 1 87 ? 5.997 9.066 -12.844 1.00 93.62 87 GLU A O 1
ATOM 699 N N . THR A 1 88 ? 7.546 10.442 -11.988 1.00 90.94 88 THR A N 1
ATOM 700 C CA . THR A 1 88 ? 8.367 10.491 -13.206 1.00 90.94 88 THR A CA 1
ATOM 701 C C . THR A 1 88 ? 9.504 9.486 -13.056 1.00 90.94 88 THR A C 1
ATOM 703 O O . THR A 1 88 ? 10.453 9.755 -12.327 1.00 90.94 88 THR A O 1
ATOM 706 N N . GLY A 1 89 ? 9.390 8.332 -13.716 1.00 91.62 89 GLY A N 1
ATOM 707 C CA . GLY A 1 89 ? 10.363 7.238 -13.609 1.00 91.62 89 GLY A CA 1
ATOM 708 C C . GLY A 1 89 ? 9.969 6.157 -12.599 1.00 91.62 89 GLY A C 1
ATOM 709 O O . GLY A 1 89 ? 8.915 6.223 -11.968 1.00 91.62 89 GLY A O 1
ATOM 710 N N . VAL A 1 90 ? 10.804 5.123 -12.481 1.00 94.19 90 VAL A N 1
ATOM 711 C CA . VAL A 1 90 ? 10.537 3.931 -11.649 1.00 94.19 90 VAL A CA 1
ATOM 712 C C . VAL A 1 90 ? 11.289 3.946 -10.322 1.00 94.19 90 VAL A C 1
ATOM 714 O O . VAL A 1 90 ? 10.923 3.220 -9.403 1.00 94.19 90 VAL A O 1
ATOM 717 N N . GLU A 1 91 ? 12.310 4.787 -10.184 1.00 93.62 91 GLU A N 1
ATOM 718 C CA . GLU A 1 91 ? 13.298 4.773 -9.103 1.00 93.62 91 GLU A CA 1
ATOM 719 C C . GLU A 1 91 ? 12.645 4.986 -7.729 1.00 93.62 91 GLU A C 1
ATOM 721 O O . GLU A 1 91 ? 12.985 4.315 -6.747 1.00 93.62 91 GLU A O 1
ATOM 726 N N . GLY A 1 92 ? 11.666 5.895 -7.665 1.00 92.50 92 GLY A N 1
ATOM 727 C CA . GLY A 1 92 ? 10.868 6.149 -6.466 1.00 92.50 92 GLY A CA 1
ATOM 728 C C . GLY A 1 92 ? 10.095 4.904 -6.042 1.00 92.50 92 GLY A C 1
ATOM 729 O O . GLY A 1 92 ? 10.234 4.427 -4.915 1.00 92.50 92 GLY A O 1
ATOM 730 N N . THR A 1 93 ? 9.336 4.320 -6.961 1.00 94.50 93 THR A N 1
ATOM 731 C CA . THR A 1 93 ? 8.555 3.109 -6.702 1.00 94.50 93 THR A CA 1
ATOM 732 C C . THR A 1 93 ? 9.439 1.896 -6.390 1.00 94.50 93 THR A C 1
ATOM 734 O O . THR A 1 93 ? 9.166 1.168 -5.435 1.00 94.50 93 THR A O 1
ATOM 737 N N . GLU A 1 94 ? 10.555 1.713 -7.092 1.00 94.81 94 GLU A N 1
ATOM 738 C CA . GLU A 1 94 ? 11.544 0.664 -6.818 1.00 94.81 94 GLU A CA 1
ATOM 739 C C . GLU A 1 94 ? 12.184 0.784 -5.431 1.00 94.81 94 GLU A C 1
ATOM 741 O O . GLU A 1 94 ? 12.588 -0.220 -4.831 1.00 94.81 94 GLU A O 1
ATOM 746 N N . ARG A 1 95 ? 12.343 2.008 -4.915 1.00 92.62 95 ARG A N 1
ATOM 747 C CA . ARG A 1 95 ? 12.822 2.237 -3.547 1.00 92.62 95 ARG A CA 1
ATOM 748 C C . ARG A 1 95 ? 11.811 1.730 -2.521 1.00 92.62 95 ARG A C 1
ATOM 750 O O . ARG A 1 95 ? 12.226 1.118 -1.540 1.00 92.62 95 ARG A O 1
ATOM 757 N N . TRP A 1 96 ? 10.521 1.971 -2.741 1.00 93.50 96 TRP A N 1
ATOM 758 C CA . TRP A 1 96 ? 9.467 1.640 -1.777 1.00 93.50 96 TRP A CA 1
ATOM 759 C C . TRP A 1 96 ? 9.004 0.186 -1.826 1.00 93.50 96 TRP A C 1
ATOM 761 O O . TRP A 1 96 ? 8.700 -0.373 -0.776 1.00 93.50 96 TRP A O 1
ATOM 771 N N . LEU A 1 97 ? 8.989 -0.445 -3.002 1.00 92.44 97 LEU A N 1
ATOM 772 C CA . LEU A 1 97 ? 8.686 -1.876 -3.116 1.00 92.44 97 LEU A CA 1
ATOM 773 C C . LEU A 1 97 ? 9.806 -2.752 -2.528 1.00 92.44 97 LEU A C 1
ATOM 775 O O . LEU A 1 97 ? 9.536 -3.841 -2.027 1.00 92.44 97 LEU A O 1
ATOM 779 N N . GLY A 1 98 ? 11.050 -2.261 -2.534 1.00 88.81 98 GLY A N 1
ATOM 780 C CA . GLY A 1 98 ? 12.204 -2.971 -1.984 1.00 88.81 98 GLY A CA 1
ATOM 781 C C . GLY A 1 98 ? 12.666 -4.150 -2.849 1.00 88.81 98 GLY A C 1
ATOM 782 O O . GLY A 1 98 ? 11.978 -4.611 -3.755 1.00 88.81 98 GLY A O 1
ATOM 783 N N . SER A 1 99 ? 13.869 -4.660 -2.577 1.00 82.94 99 SER A N 1
ATOM 784 C CA . SER A 1 99 ? 14.500 -5.713 -3.394 1.00 82.94 99 SER A CA 1
ATOM 785 C C . SER A 1 99 ? 13.810 -7.076 -3.310 1.00 82.94 99 SER A C 1
ATOM 787 O O . SER A 1 99 ? 14.002 -7.905 -4.189 1.00 82.94 99 SER A O 1
ATOM 789 N N . THR A 1 100 ? 13.009 -7.326 -2.275 1.00 83.19 100 THR A N 1
ATOM 790 C CA . THR A 1 100 ? 12.291 -8.597 -2.099 1.00 83.19 100 THR A CA 1
ATOM 791 C C . THR A 1 100 ? 11.064 -8.719 -3.001 1.00 83.19 100 THR A C 1
ATOM 793 O O . THR A 1 100 ? 10.636 -9.834 -3.289 1.00 83.19 100 THR A O 1
ATOM 796 N N . VAL A 1 101 ? 10.503 -7.591 -3.444 1.00 91.56 101 VAL A N 1
ATOM 797 C CA . VAL A 1 101 ? 9.326 -7.535 -4.323 1.00 91.56 101 VAL A CA 1
ATOM 798 C C . VAL A 1 101 ? 9.736 -7.350 -5.783 1.00 91.56 101 VAL A C 1
ATOM 800 O O . VAL A 1 101 ? 9.010 -7.766 -6.675 1.00 91.56 101 VAL A O 1
ATOM 803 N N . LEU A 1 102 ? 10.900 -6.768 -6.068 1.00 94.00 102 LEU A N 1
ATOM 804 C CA . LEU A 1 102 ? 11.374 -6.618 -7.445 1.00 94.00 102 LEU A CA 1
ATOM 805 C C . LEU A 1 102 ? 11.888 -7.959 -7.991 1.00 94.00 102 LEU A C 1
ATOM 807 O O . LEU A 1 102 ? 12.781 -8.579 -7.418 1.00 94.00 102 LEU A O 1
ATOM 811 N N . GLY A 1 103 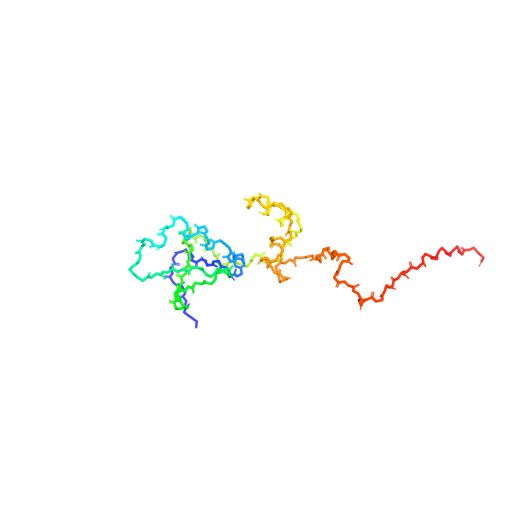? 11.319 -8.402 -9.112 1.00 92.25 103 GLY A N 1
ATOM 812 C CA . GLY A 1 103 ? 11.711 -9.622 -9.829 1.00 92.25 103 GLY A CA 1
ATOM 813 C C . GLY A 1 103 ? 12.863 -9.433 -10.817 1.00 92.25 103 GLY A C 1
ATOM 814 O O . GLY A 1 103 ? 13.114 -10.311 -11.636 1.00 92.25 103 GLY A O 1
ATOM 815 N N . TYR A 1 104 ? 13.537 -8.283 -10.782 1.00 92.38 104 TYR A N 1
ATOM 816 C CA . TYR A 1 104 ? 14.580 -7.903 -11.729 1.00 92.38 104 TYR A CA 1
ATOM 817 C C . TYR A 1 104 ? 15.679 -7.085 -11.044 1.00 92.38 104 TYR A C 1
ATOM 819 O O . TYR A 1 104 ? 15.470 -6.478 -9.991 1.00 92.38 104 TYR A O 1
ATOM 827 N N . GLU A 1 105 ? 16.863 -7.060 -11.654 1.00 88.12 105 GLU A N 1
ATOM 828 C CA . GLU A 1 105 ? 17.961 -6.214 -11.194 1.00 88.12 105 GLU A CA 1
ATOM 829 C C . GLU A 1 105 ? 17.730 -4.764 -11.618 1.00 88.12 105 GLU A C 1
ATOM 831 O O . GLU A 1 105 ? 17.458 -4.471 -12.785 1.00 88.12 105 GLU A O 1
ATOM 836 N N . LYS A 1 106 ? 17.858 -3.840 -10.661 1.00 85.94 106 LYS A N 1
ATOM 837 C CA . LYS A 1 106 ? 17.783 -2.407 -10.945 1.00 85.94 106 LYS A CA 1
ATOM 838 C C . LYS A 1 106 ? 18.883 -2.041 -11.930 1.00 85.94 106 LYS A C 1
ATOM 840 O O . LYS A 1 106 ? 20.028 -2.469 -11.770 1.00 85.94 106 LYS A O 1
ATOM 845 N N . ARG A 1 107 ? 18.564 -1.202 -12.916 1.00 68.38 107 ARG A N 1
ATOM 846 C CA . ARG A 1 107 ? 19.608 -0.579 -13.732 1.00 68.38 107 ARG A CA 1
ATOM 847 C C . ARG A 1 107 ? 20.436 0.303 -12.805 1.00 68.38 107 ARG A C 1
ATOM 849 O O . ARG A 1 107 ? 19.951 1.295 -12.279 1.00 68.38 107 ARG A O 1
ATOM 856 N N . CYS A 1 108 ? 21.659 -0.133 -12.536 1.00 56.25 108 CYS A N 1
ATOM 857 C CA . CYS A 1 108 ? 22.605 0.633 -11.750 1.00 56.25 108 CYS A CA 1
ATOM 858 C C . CYS A 1 108 ? 23.052 1.812 -12.614 1.00 56.25 108 CYS A C 1
ATOM 860 O O . CYS A 1 108 ? 23.742 1.611 -13.617 1.00 56.25 108 CYS A O 1
ATOM 862 N N . ASP A 1 109 ? 22.652 3.030 -12.256 1.00 51.19 109 ASP A N 1
ATOM 863 C CA . ASP A 1 109 ? 23.299 4.210 -12.812 1.00 51.19 109 ASP A CA 1
ATOM 864 C C . ASP A 1 109 ? 24.788 4.127 -12.462 1.00 51.19 109 ASP A C 1
ATOM 866 O O . ASP A 1 109 ? 25.172 3.884 -11.314 1.00 51.19 109 ASP A O 1
ATOM 870 N N . LEU A 1 110 ? 25.638 4.317 -13.470 1.00 45.47 110 LEU A N 1
ATOM 871 C CA . LEU A 1 110 ? 27.103 4.191 -13.427 1.00 45.47 110 LEU A CA 1
ATOM 872 C C . LEU A 1 110 ? 27.805 5.093 -12.382 1.00 45.47 110 LEU A C 1
ATOM 874 O O . LEU A 1 110 ? 29.031 5.131 -12.331 1.00 45.47 110 LEU A O 1
ATOM 878 N N . SER A 1 111 ? 27.068 5.809 -11.532 1.00 44.09 111 SER A N 1
ATOM 879 C CA . SER A 1 111 ? 27.585 6.593 -10.409 1.00 44.09 111 SER A CA 1
ATOM 880 C C . SER A 1 111 ? 27.800 5.776 -9.127 1.00 44.09 111 SER A C 1
ATOM 882 O O . SER A 1 111 ? 28.512 6.239 -8.237 1.00 44.09 111 SER A O 1
ATOM 884 N N . CYS A 1 112 ? 27.232 4.568 -9.011 1.00 43.44 112 CYS A N 1
ATOM 885 C CA . CYS A 1 112 ? 27.264 3.797 -7.759 1.00 43.44 112 CYS A CA 1
ATOM 886 C C . CYS A 1 112 ? 28.400 2.767 -7.659 1.00 43.44 112 CYS A C 1
ATOM 888 O O . CYS A 1 112 ? 28.429 1.968 -6.725 1.00 43.44 112 CYS A O 1
ATOM 890 N N . ASN A 1 113 ? 29.345 2.759 -8.603 1.00 38.47 113 ASN A N 1
ATOM 891 C CA . ASN A 1 113 ? 30.365 1.721 -8.638 1.00 38.47 113 ASN A CA 1
ATOM 892 C C . ASN A 1 113 ? 31.749 2.258 -9.006 1.00 38.47 113 ASN A C 1
ATOM 894 O O . ASN A 1 113 ? 32.232 2.090 -10.121 1.00 38.47 113 ASN A O 1
ATOM 898 N N . SER A 1 114 ? 32.420 2.875 -8.036 1.00 43.59 114 SER A N 1
ATOM 899 C CA . SER A 1 114 ? 33.859 3.126 -8.128 1.00 43.59 114 SER A CA 1
ATOM 900 C C . SER A 1 114 ? 34.710 1.904 -7.756 1.00 43.59 114 SER A C 1
ATOM 902 O O . SER A 1 114 ? 35.923 2.048 -7.690 1.00 43.59 114 SER A O 1
ATOM 904 N N . ASN A 1 115 ? 34.128 0.712 -7.532 1.00 42.72 115 ASN A N 1
ATOM 905 C CA . ASN A 1 115 ? 34.886 -0.462 -7.079 1.00 42.72 115 ASN A CA 1
ATOM 906 C C . ASN A 1 115 ? 34.335 -1.831 -7.536 1.00 42.72 115 ASN A C 1
ATOM 908 O O . ASN A 1 115 ? 34.415 -2.810 -6.796 1.00 42.72 115 ASN A O 1
ATOM 912 N N . SER A 1 116 ? 33.858 -1.965 -8.777 1.00 40.00 116 SER A N 1
ATOM 913 C CA . SER A 1 116 ? 33.801 -3.289 -9.407 1.00 40.00 116 SER A CA 1
ATOM 914 C C . SER A 1 116 ? 34.568 -3.279 -10.713 1.00 40.00 116 SER A C 1
ATOM 916 O O . SER A 1 116 ? 34.164 -2.671 -11.705 1.00 40.00 116 SER A O 1
ATOM 918 N N . THR A 1 117 ? 35.690 -3.977 -10.688 1.00 36.19 117 THR A N 1
ATOM 919 C CA . THR A 1 117 ? 36.476 -4.377 -11.841 1.00 36.19 117 THR A CA 1
ATOM 920 C C . THR A 1 117 ? 35.564 -4.970 -12.911 1.00 36.19 117 THR A C 1
ATOM 922 O O . THR A 1 117 ? 34.897 -5.983 -12.715 1.00 36.19 117 THR A O 1
ATOM 925 N N . SER A 1 118 ? 35.540 -4.286 -14.048 1.00 35.16 118 SER A N 1
ATOM 926 C CA . SER A 1 118 ? 34.868 -4.685 -15.273 1.00 35.16 118 SER A CA 1
ATOM 927 C C . SER A 1 118 ? 35.430 -6.017 -15.777 1.00 35.16 118 SER A C 1
ATOM 929 O O . SER A 1 118 ? 36.597 -6.087 -16.164 1.00 35.16 118 SER A O 1
ATOM 931 N N . TRP A 1 119 ? 34.611 -7.070 -15.818 1.00 29.56 119 TRP A N 1
ATOM 932 C CA . TRP A 1 119 ? 34.860 -8.192 -16.723 1.00 29.56 119 TRP A CA 1
ATOM 933 C C . TRP A 1 119 ? 34.280 -7.827 -18.085 1.00 29.56 119 TRP A C 1
ATOM 935 O O . TRP A 1 119 ? 33.174 -8.219 -18.453 1.00 29.56 119 TRP A O 1
ATOM 945 N N . VAL A 1 120 ? 35.048 -7.045 -18.841 1.00 34.38 120 VAL A N 1
ATOM 946 C CA . VAL A 1 120 ? 34.883 -6.972 -20.291 1.00 34.38 120 VAL A CA 1
ATOM 947 C C . VAL A 1 120 ? 35.217 -8.359 -20.822 1.00 34.38 120 VAL A C 1
ATOM 949 O O . VAL A 1 120 ? 36.366 -8.782 -20.735 1.00 34.38 120 VAL A O 1
ATOM 952 N N . VAL A 1 121 ? 34.235 -9.080 -21.356 1.00 35.75 121 VAL A N 1
ATOM 953 C CA . VAL A 1 121 ? 34.500 -10.264 -22.181 1.00 35.75 121 VAL A CA 1
ATOM 954 C C . VAL A 1 121 ? 34.823 -9.743 -23.583 1.00 35.75 121 VAL A C 1
ATOM 956 O O . VAL A 1 121 ? 33.915 -9.249 -24.257 1.00 35.75 121 VAL A O 1
ATOM 959 N N . PRO A 1 122 ? 36.084 -9.775 -24.055 1.00 34.91 122 PRO A N 1
ATOM 960 C CA . PRO A 1 122 ? 36.375 -9.388 -25.415 1.00 34.91 122 PRO A CA 1
ATOM 961 C C . PRO A 1 122 ? 36.082 -10.585 -26.317 1.00 34.91 122 PRO A C 1
ATOM 963 O O . PRO A 1 122 ? 36.669 -11.658 -26.193 1.00 34.91 122 PRO A O 1
ATOM 966 N N . ASN A 1 123 ? 35.145 -10.348 -27.223 1.00 40.12 123 ASN A N 1
ATOM 967 C CA . ASN A 1 123 ? 34.963 -10.992 -28.513 1.00 40.12 123 ASN A CA 1
ATOM 968 C C . ASN A 1 123 ? 36.177 -11.837 -28.979 1.00 40.12 123 ASN A C 1
ATOM 970 O O . ASN A 1 123 ? 37.231 -11.290 -29.309 1.00 40.12 123 ASN A O 1
ATOM 974 N N . LYS A 1 124 ? 36.015 -13.162 -29.073 1.00 37.28 124 LYS A N 1
ATOM 975 C CA . LYS A 1 124 ? 36.857 -14.015 -29.925 1.00 37.28 124 LYS A CA 1
ATOM 976 C C . LYS A 1 124 ? 35.975 -14.897 -30.798 1.00 37.28 124 LYS A C 1
ATOM 978 O O . LYS A 1 124 ? 35.522 -15.961 -30.396 1.00 37.28 124 LYS A O 1
ATOM 983 N N . SER A 1 125 ? 35.785 -14.413 -32.020 1.00 42.47 125 SER A N 1
ATOM 984 C CA . SER A 1 125 ? 35.603 -15.239 -33.208 1.00 42.47 125 SER A CA 1
ATOM 985 C C . SER A 1 125 ? 36.711 -16.297 -33.259 1.00 42.47 125 SER A C 1
ATOM 987 O O . SER A 1 125 ? 37.891 -15.953 -33.176 1.00 42.47 125 SER A O 1
ATOM 989 N N . LEU A 1 126 ? 36.342 -17.571 -33.380 1.00 35.97 126 LEU A N 1
ATOM 990 C CA . LEU A 1 126 ? 37.252 -18.642 -33.773 1.00 35.97 126 LEU A CA 1
ATOM 991 C C . LEU A 1 126 ? 36.498 -19.593 -34.703 1.00 35.97 126 LEU A C 1
ATOM 993 O O . LEU A 1 126 ? 35.697 -20.428 -34.291 1.00 35.97 126 LEU A O 1
ATOM 997 N N . ILE A 1 127 ? 36.756 -19.372 -35.988 1.00 41.06 127 ILE A N 1
ATOM 998 C CA . ILE A 1 127 ? 36.504 -20.274 -37.104 1.00 41.06 127 ILE A CA 1
ATOM 999 C C . ILE A 1 127 ? 37.336 -21.543 -36.876 1.00 41.06 127 ILE A C 1
ATOM 1001 O O . ILE A 1 127 ? 38.539 -21.448 -36.641 1.00 41.06 127 ILE A O 1
ATOM 1005 N N . LEU A 1 128 ? 36.715 -22.716 -36.997 1.00 31.45 128 LEU A N 1
ATOM 1006 C CA . LEU A 1 128 ? 37.414 -23.984 -37.206 1.00 31.45 128 LEU A CA 1
ATOM 1007 C C . LEU A 1 128 ? 37.049 -24.513 -38.601 1.00 31.45 128 LEU A C 1
ATOM 1009 O O . LEU A 1 128 ? 35.910 -24.886 -38.875 1.00 31.45 128 LEU A O 1
ATOM 1013 N N . HIS A 1 129 ? 38.037 -24.472 -39.492 1.00 30.66 129 HIS A N 1
ATOM 1014 C CA . HIS A 1 129 ? 38.185 -25.300 -40.688 1.00 30.66 129 HIS A CA 1
ATOM 1015 C C . HIS A 1 129 ? 39.528 -26.019 -40.532 1.00 30.66 129 HIS A C 1
ATOM 1017 O O . HIS A 1 129 ? 40.509 -25.360 -40.175 1.00 30.66 129 HIS A O 1
ATOM 1023 N N . GLY A 1 130 ? 39.567 -27.318 -40.835 1.00 33.59 130 GLY A N 1
ATOM 1024 C CA . GLY A 1 130 ? 40.782 -28.136 -40.862 1.00 33.59 130 GLY A CA 1
ATOM 1025 C C . GLY A 1 130 ? 40.616 -29.438 -40.110 1.00 33.59 130 GLY A C 1
ATOM 1026 O O . GLY A 1 130 ? 40.907 -29.429 -38.897 1.00 33.59 130 GLY A O 1
#

pLDDT: mean 81.59, std 21.07, range [29.56, 97.62]

Secondary struct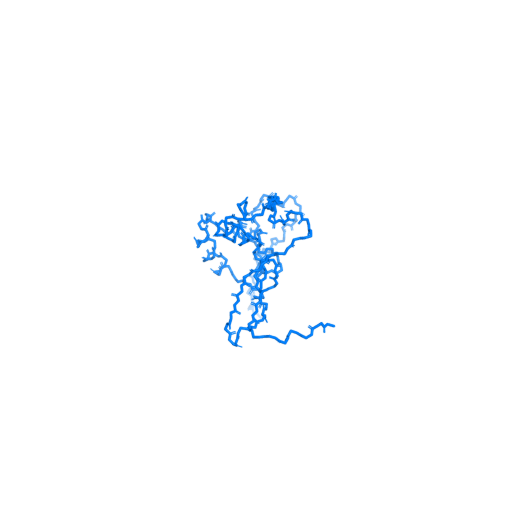ure (DSSP, 8-state):
-----SSSB---TTBTTB--TTHHHHHHHHHTGGGT-SS--EE-TT--EESSS------B--TT--------B-HHHHHHHHHHTT-SSSHHHHHHH-TTTBSS-----TTS-SS---------------

Radius of gyration: 22.13 Å; chains: 1; bounding box: 58×43×61 Å

Organism: Symbiodinium pilosum (NCBI:txid2952)

Sequence (130 aa):
MLKVKYQGIRPAPGYPSQPDHREKKTLWDLLEVDKLTDEKLSLTESYMMMPSASVSALVFAHPEARYFSVGQVNVDQVQSYAERRGETGVEGTERWLGSTVLGYEKRCDLSCNSNSTSWVVPNKSLILHG